Protein 4QYD (pdb70)

Radius of gyration: 14.88 Å; Cα contacts (8 Å, |Δi|>4): 127; chains: 2; bounding box: 41×35×22 Å

Solvent-accessible surface area: 7634 Å² total

B-factor: mean 37.61, std 15.95, range [14.37, 111.23]

Nearest PDB structures (foldseek):
  5d7x-assembly1_A  TM=9.987E-01  e=2.781E-16  Homo sapiens
  5ffw-assembly1_A  TM=9.952E-01  e=2.781E-16  Homo sapiens
  5dyc-assembly1_A  TM=9.851E-01  e=3.120E-16  Homo sapiens
  4qyl-assembly2_B  TM=9.804E-01  e=2.946E-16  Homo sapiens
  5fg5-assembly2_B  TM=9.958E-01  e=8.284E-16  Homo sapiens

CATH classification: 1.20.920.10

Organism: Homo sapiens (NCBI:txid9606)

Structure (mmCIF, N/CA/C/O backbone):
data_4QYD
#
_entry.id   4QYD
#
_cell.length_a   75.100
_cell.length_b   75.100
_cell.length_c   86.300
_cell.angle_alpha   90.00
_cell.angle_beta   90.00
_cell.angle_gamma   90.00
#
_symmetry.space_group_name_H-M   'P 43 21 2'
#
loop_
_entity.id
_entity.type
_entity.pdbx_description
1 polymer Peregrin
2 polymer 'Histone H4'
3 water water
#
loop_
_atom_site.group_PDB
_atom_site.id
_atom_site.type_symbol
_atom_site.label_atom_id
_atom_site.label_alt_id
_atom_site.label_comp_id
_atom_site.label_asym_id
_atom_site.label_entity_id
_atom_site.label_seq_id
_atom_site.pdbx_PDB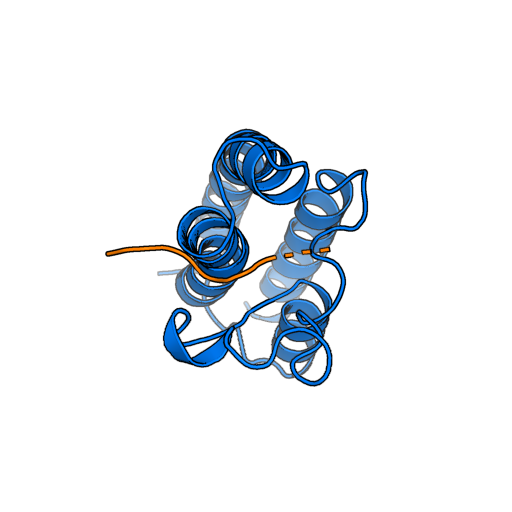_ins_code
_atom_site.Cartn_x
_atom_site.Cartn_y
_atom_site.Cartn_z
_atom_site.occupancy
_atom_site.B_iso_or_equiv
_atom_site.auth_seq_id
_atom_site.auth_comp_id
_atom_site.auth_asym_id
_atom_site.auth_atom_id
_atom_site.pdbx_PDB_model_num
ATOM 1 N N . GLN A 1 4 ? 31.407 73.043 94.783 1.00 80.78 4 GLN A N 1
ATOM 2 C CA . GLN A 1 4 ? 30.991 72.226 95.918 1.00 79.51 4 GLN A CA 1
ATOM 3 C C . GLN A 1 4 ? 29.973 72.965 96.786 1.00 75.52 4 GLN A C 1
ATOM 4 O O . GLN A 1 4 ? 30.019 74.189 96.902 1.00 69.36 4 GLN A O 1
ATOM 10 N N . LEU A 1 5 ? 29.069 72.211 97.406 1.00 76.90 5 LEU A N 1
ATOM 11 C CA . LEU A 1 5 ? 27.915 72.783 98.102 1.00 73.93 5 LEU A CA 1
ATOM 12 C C . LEU A 1 5 ? 28.242 73.705 99.282 1.00 67.40 5 LEU A C 1
ATOM 13 O O . LEU A 1 5 ? 27.629 74.765 99.424 1.00 61.98 5 LEU A O 1
ATOM 18 N N . THR A 1 6 ? 29.187 73.307 100.131 1.00 63.72 6 THR A N 1
ATOM 19 C CA . THR A 1 6 ? 29.546 74.130 101.290 1.00 61.68 6 THR A CA 1
ATOM 20 C C . THR A 1 6 ? 30.011 75.557 100.925 1.00 63.24 6 THR A C 1
ATOM 21 O O . THR A 1 6 ? 29.418 76.531 101.399 1.00 57.21 6 THR A O 1
ATOM 25 N N . PRO A 1 7 ? 31.047 75.693 100.070 1.00 64.01 7 PRO A N 1
ATOM 26 C CA . PRO A 1 7 ? 31.451 77.053 99.687 1.00 55.90 7 PRO A CA 1
ATOM 27 C C . PRO A 1 7 ? 30.349 77.809 98.933 1.00 49.36 7 PRO A C 1
ATOM 28 O O . PRO A 1 7 ? 30.269 79.036 99.022 1.00 47.33 7 PRO A O 1
ATOM 32 N N . PHE A 1 8 ? 29.520 77.084 98.189 1.00 50.22 8 PHE A N 1
ATOM 33 C CA . PHE A 1 8 ? 28.442 77.728 97.447 1.00 46.01 8 PHE A CA 1
ATOM 34 C C . PHE A 1 8 ? 27.379 78.304 98.386 1.00 45.99 8 PHE A C 1
ATOM 35 O O . PHE A 1 8 ? 26.909 79.421 98.184 1.00 38.08 8 PHE A O 1
ATOM 43 N N . LEU A 1 9 ? 27.008 77.552 99.418 1.00 45.53 9 LEU A N 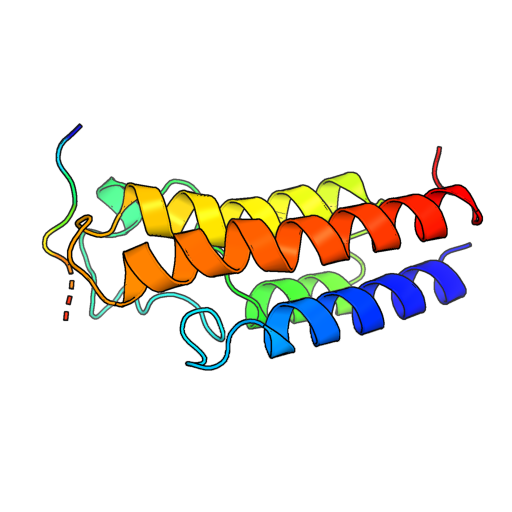1
ATOM 44 C CA . LEU A 1 9 ? 26.012 78.038 100.373 1.00 44.72 9 LEU A CA 1
ATOM 45 C C . LEU A 1 9 ? 26.525 79.237 101.168 1.00 45.16 9 LEU A C 1
ATOM 46 O O . LEU A 1 9 ? 25.768 80.154 101.489 1.00 43.83 9 LEU A O 1
ATOM 51 N N . ILE A 1 10 ? 27.811 79.219 101.492 1.00 48.00 10 ILE A N 1
ATOM 52 C CA . ILE A 1 10 ? 28.440 80.353 102.156 1.00 50.30 10 ILE A CA 1
ATOM 53 C C . ILE A 1 10 ? 28.356 81.593 101.260 1.00 45.95 10 ILE A C 1
ATOM 54 O O . ILE A 1 10 ? 28.057 82.693 101.727 1.00 45.49 10 ILE A O 1
ATOM 59 N N . LEU A 1 11 ? 28.599 81.404 99.967 1.00 42.30 11 LEU A N 1
ATOM 60 C CA . LEU A 1 11 ? 28.470 82.495 99.003 1.00 38.53 11 LEU A CA 1
ATOM 61 C C . LEU A 1 11 ? 27.040 83.036 98.973 1.00 35.79 11 LEU A C 1
ATOM 62 O O . LEU A 1 11 ? 26.818 84.249 98.973 1.00 35.01 11 LEU A O 1
ATOM 67 N N . LEU A 1 12 ? 26.064 82.136 98.955 1.00 36.15 12 LEU A N 1
ATOM 68 C CA . LEU A 1 12 ? 24.671 82.568 98.902 1.00 32.73 12 LEU A CA 1
ATOM 69 C C . LEU A 1 12 ? 24.273 83.348 100.154 1.00 36.75 12 LEU A C 1
ATOM 70 O O . LEU A 1 12 ? 23.586 84.363 100.059 1.00 30.06 12 LEU A O 1
ATOM 75 N N . ARG A 1 13 ? 24.702 82.873 101.323 1.00 38.26 13 ARG A N 1
ATOM 76 C CA . ARG A 1 13 ? 24.399 83.558 102.579 1.00 43.88 13 ARG A CA 1
ATOM 77 C C . ARG A 1 13 ? 24.947 84.978 102.584 1.00 43.58 13 ARG A C 1
ATOM 78 O O . ARG A 1 13 ? 24.244 85.919 102.948 1.00 39.60 13 ARG A O 1
ATOM 86 N N . LYS A 1 14 ? 26.208 85.127 102.185 1.00 45.07 14 LYS A N 1
ATOM 87 C CA . LYS A 1 14 ? 26.827 86.444 102.091 1.00 41.72 14 LYS A CA 1
ATOM 88 C C . LYS A 1 14 ? 26.096 87.327 101.082 1.00 36.53 14 LYS A C 1
ATOM 89 O O . LYS A 1 14 ? 25.882 88.520 101.316 1.00 36.75 14 LYS A O 1
ATOM 95 N N . THR A 1 15 ? 25.741 86.742 99.945 1.00 32.31 15 THR A N 1
ATOM 96 C CA . THR A 1 15 ? 25.036 87.483 98.907 1.00 27.67 15 THR A CA 1
ATOM 97 C C . THR A 1 15 ? 23.687 87.960 99.425 1.00 32.01 15 THR A C 1
ATOM 98 O O . THR A 1 15 ? 23.318 89.126 99.251 1.00 28.16 15 THR A O 1
ATOM 102 N N . LEU A 1 16 ? 22.953 87.056 100.069 1.00 29.32 16 LEU A N 1
ATOM 103 C CA . LEU A 1 16 ? 21.642 87.397 100.619 1.00 28.88 16 LEU A CA 1
ATOM 104 C C . LEU A 1 16 ? 21.754 88.492 101.686 1.00 35.79 16 LEU A C 1
ATOM 105 O O . LEU A 1 16 ? 20.926 89.403 101.732 1.00 35.45 16 LEU A O 1
ATOM 110 N N . GLU A 1 17 ? 22.781 88.404 102.534 1.00 34.97 17 GLU A N 1
ATOM 111 C CA . GLU A 1 17 ? 23.012 89.425 103.554 1.00 39.03 17 GLU A CA 1
ATOM 112 C C . GLU A 1 17 ? 23.242 90.796 102.929 1.00 45.68 17 GLU A C 1
ATOM 113 O O . GLU A 1 17 ? 22.697 91.794 103.398 1.00 38.57 17 GLU A O 1
ATOM 119 N N . GLN A 1 18 ? 24.059 90.845 101.879 1.00 37.96 18 GLN A N 1
ATOM 120 C CA . GLN A 1 18 ? 24.298 92.099 101.166 1.00 34.03 18 GLN A CA 1
ATOM 121 C C . GLN A 1 18 ? 23.035 92.655 100.498 1.00 33.71 18 GLN A C 1
ATOM 122 O O . GLN A 1 18 ? 22.804 93.863 100.526 1.00 36.82 18 GLN A O 1
ATOM 128 N N . LEU A 1 19 ? 22.222 91.788 99.898 1.00 29.44 19 LEU A N 1
ATOM 129 C CA . LEU A 1 19 ? 20.963 92.236 99.285 1.00 27.69 19 LEU A CA 1
ATOM 130 C C . LEU A 1 19 ? 20.039 92.821 100.333 1.00 33.33 19 LEU A C 1
ATOM 131 O O . LEU A 1 19 ? 19.412 93.864 100.126 1.00 38.71 19 LEU A O 1
ATOM 136 N N . GLN A 1 20 ? 19.957 92.142 101.469 1.00 33.30 20 GLN A N 1
ATOM 137 C CA . GLN A 1 20 ? 19.101 92.588 102.555 1.00 38.75 20 GLN A CA 1
ATOM 138 C C . GLN A 1 20 ? 19.592 93.918 103.135 1.00 42.51 20 GLN A C 1
ATOM 139 O O . GLN A 1 20 ? 18.790 94.757 103.542 1.00 38.01 20 GLN A O 1
ATOM 145 N N . GLU A 1 21 ? 20.909 94.120 103.149 1.00 38.37 21 GLU A N 1
ATOM 146 C CA . GLU A 1 21 ? 21.490 95.374 103.637 1.00 40.05 21 GLU A CA 1
ATOM 147 C C . GLU A 1 21 ? 21.109 96.567 102.758 1.00 40.05 21 GLU A C 1
ATOM 148 O O . GLU A 1 21 ? 21.028 97.699 103.240 1.00 44.18 21 GLU A O 1
ATOM 154 N N . LYS A 1 22 ? 20.875 96.306 101.474 1.00 36.93 22 LYS A N 1
ATOM 155 C CA . LYS A 1 22 ? 20.463 97.340 100.523 1.00 36.40 22 LYS A CA 1
ATOM 156 C C . LYS A 1 22 ? 19.016 97.778 100.763 1.00 43.54 22 LYS A C 1
ATOM 157 O O . LYS A 1 22 ? 18.620 98.883 100.398 1.00 41.54 22 LYS A O 1
ATOM 163 N N . ASP A 1 23 ? 18.230 96.891 101.362 1.00 35.99 23 ASP A N 1
ATOM 164 C CA . ASP A 1 23 ? 16.841 97.187 101.716 1.00 35.84 23 ASP A CA 1
ATOM 165 C C . ASP A 1 23 ? 16.828 97.925 103.052 1.00 40.65 23 ASP A C 1
ATOM 166 O O . ASP A 1 23 ? 16.526 97.347 104.098 1.00 38.98 23 ASP A O 1
ATOM 171 N N . THR A 1 24 ? 17.177 99.205 103.002 1.00 40.49 24 THR A N 1
ATOM 172 C CA . THR A 1 24 ? 17.377 100.006 104.203 1.00 49.50 24 THR A CA 1
ATOM 173 C C . THR A 1 24 ? 16.076 100.243 104.979 1.00 47.68 24 THR A C 1
ATOM 174 O O . THR A 1 24 ? 16.102 100.489 106.181 1.00 50.79 24 THR A O 1
ATOM 178 N N . GLY A 1 25 ? 14.944 100.153 104.291 1.00 44.36 25 GLY A N 1
ATOM 179 C CA . GLY A 1 25 ? 13.656 100.346 104.937 1.00 45.54 25 GLY A CA 1
ATOM 180 C C . GLY A 1 25 ? 12.998 99.052 105.377 1.00 45.29 25 GLY A C 1
ATOM 181 O O . GLY A 1 25 ? 11.869 99.064 105.871 1.00 39.80 25 GLY A O 1
ATOM 182 N N . ASN A 1 26 ? 13.702 97.933 105.199 1.00 40.03 26 ASN A N 1
ATOM 183 C CA . ASN A 1 26 ? 13.171 96.611 105.542 1.00 37.84 26 ASN A CA 1
ATOM 184 C C . ASN A 1 26 ? 11.825 96.325 104.884 1.00 38.24 26 ASN A C 1
ATOM 185 O O . ASN A 1 26 ? 10.949 95.660 105.449 1.00 39.16 26 ASN A O 1
ATOM 190 N N . ILE A 1 27 ? 11.671 96.828 103.669 1.00 31.94 27 ILE A N 1
ATOM 191 C CA . ILE A 1 27 ? 10.418 96.679 102.943 1.00 31.58 27 ILE A CA 1
ATOM 192 C C . ILE A 1 27 ? 10.208 95.238 102.479 1.00 35.26 27 ILE A C 1
ATOM 193 O O . ILE A 1 27 ? 9.080 94.749 102.418 1.00 28.83 27 ILE A O 1
ATOM 198 N N . PHE A 1 28 ? 11.302 94.536 102.194 1.00 25.63 28 PHE A N 1
ATOM 199 C CA . PHE A 1 28 ? 11.190 93.198 101.626 1.00 22.86 28 PHE A CA 1
ATOM 200 C C . PHE A 1 28 ? 11.588 92.088 102.618 1.00 31.78 28 PHE A C 1
ATOM 201 O O . PHE A 1 28 ? 11.873 90.955 102.224 1.00 24.92 28 PHE A O 1
ATOM 209 N N . SER A 1 29 ? 11.582 92.410 103.906 1.00 29.27 29 SER A N 1
ATOM 210 C CA . SER A 1 29 ? 12.098 91.495 104.926 1.00 34.70 29 SER A CA 1
ATOM 211 C C . SER A 1 29 ? 11.224 90.261 105.143 1.00 38.82 29 SER A C 1
ATOM 212 O O . SER A 1 29 ? 11.731 89.174 105.422 1.00 37.77 29 SER A O 1
ATOM 215 N N . GLU A 1 30 ? 9.910 90.442 105.030 1.00 32.13 30 GLU A N 1
ATOM 216 C CA . GLU A 1 30 ? 8.940 89.387 105.329 1.00 29.15 30 GLU A CA 1
ATOM 217 C C . GLU A 1 30 ? 7.860 89.361 104.244 1.00 29.18 30 GLU A C 1
ATOM 218 O O . GLU A 1 30 ? 7.721 90.332 103.507 1.00 25.65 30 GLU A O 1
ATOM 224 N N . PRO A 1 31 ? 7.099 88.249 104.130 1.00 28.97 31 PRO A N 1
ATOM 225 C CA . PRO A 1 31 ? 6.074 88.218 103.086 1.00 31.87 31 PRO A CA 1
ATOM 226 C C . PRO A 1 31 ? 5.087 89.373 103.228 1.00 29.33 31 PRO A C 1
ATOM 227 O O . PRO A 1 31 ? 4.822 89.817 104.341 1.00 28.76 31 PRO A O 1
ATOM 231 N N . VAL A 1 32 ? 4.614 89.894 102.102 1.00 27.19 32 VAL A N 1
ATOM 232 C CA . VAL A 1 32 ? 3.511 90.850 102.118 1.00 24.20 32 VAL A CA 1
ATOM 233 C C . VAL A 1 32 ? 2.355 90.165 102.851 1.00 28.55 32 VAL A C 1
ATOM 234 O O . VAL A 1 32 ? 1.969 89.054 102.492 1.00 27.16 32 VAL A O 1
ATOM 238 N N . PRO A 1 33 ? 1.819 90.812 103.897 1.00 26.23 33 PRO A N 1
ATOM 239 C CA . PRO A 1 33 ? 0.759 90.181 104.700 1.00 30.18 33 PRO A CA 1
ATOM 240 C C . PRO A 1 33 ? -0.560 90.075 103.940 1.00 31.89 33 PRO A C 1
ATOM 241 O O . PRO A 1 33 ? -1.273 91.066 103.780 1.00 29.95 33 PRO A O 1
ATOM 245 N N . LEU A 1 34 ? -0.886 88.868 103.490 1.00 29.30 34 LEU A N 1
ATOM 246 C CA . LEU A 1 34 ? -2.057 88.662 102.642 1.00 31.60 34 LEU A CA 1
ATOM 247 C C . LEU A 1 34 ? -3.372 89.055 103.315 1.00 33.05 34 LEU A C 1
ATOM 248 O O . LEU A 1 34 ? -4.311 89.464 102.640 1.00 31.74 34 LEU A O 1
ATOM 253 N N . SER A 1 35 ? -3.441 88.932 104.638 1.00 30.03 35 SER A N 1
ATOM 254 C CA . SER A 1 35 ? -4.643 89.315 105.375 1.00 35.53 35 SER A CA 1
ATOM 255 C C . SER A 1 35 ? -4.886 90.826 105.326 1.00 36.00 35 SER A C 1
ATOM 256 O O . SER A 1 35 ? -6.019 91.281 105.458 1.00 33.42 35 SER A O 1
ATOM 259 N N . GLU A 1 36 ? -3.822 91.601 105.138 1.00 33.35 36 GLU A N 1
ATOM 260 C CA . GLU A 1 36 ? -3.947 93.054 105.045 1.00 33.10 36 GLU A CA 1
ATOM 261 C C . GLU A 1 36 ? -4.034 93.517 103.595 1.00 28.23 36 GLU A C 1
ATOM 262 O O . GLU A 1 36 ? -4.478 94.638 103.314 1.00 27.47 36 GLU A O 1
ATOM 268 N N . VAL A 1 37 ? -3.600 92.658 102.679 1.00 24.43 37 VAL A N 1
ATOM 269 C CA . VAL A 1 37 ? -3.571 92.983 101.254 1.00 24.07 37 VAL A CA 1
ATOM 270 C C . VAL A 1 37 ? -4.300 91.881 100.484 1.00 25.92 37 VAL A C 1
ATOM 271 O O . VAL A 1 37 ? -3.676 91.098 99.772 1.00 23.16 37 VAL A O 1
ATOM 275 N N . PRO A 1 38 ? -5.635 91.806 100.645 1.00 30.46 38 PRO A N 1
ATOM 276 C CA . PRO A 1 38 ? -6.371 90.660 100.097 1.00 33.30 38 PRO A CA 1
ATOM 277 C C . PRO A 1 38 ? -6.441 90.589 98.567 1.00 31.32 38 PRO A C 1
ATOM 278 O O . PRO A 1 38 ? -6.817 89.544 98.045 1.00 35.25 38 PRO A O 1
ATOM 282 N N . ASP A 1 39 ? -6.094 91.658 97.860 1.00 24.86 39 ASP A N 1
ATOM 283 C CA . ASP A 1 39 ? -6.053 91.584 96.398 1.00 30.80 39 ASP A CA 1
ATOM 284 C C . ASP A 1 39 ? -4.658 91.284 95.851 1.00 31.49 39 ASP A C 1
ATOM 285 O O . ASP A 1 39 ? -4.448 91.318 94.634 1.00 27.11 39 ASP A O 1
ATOM 290 N N . TYR A 1 40 ? -3.703 91.012 96.741 1.00 26.99 40 TYR A N 1
ATOM 291 C CA . TYR A 1 40 ? -2.315 90.816 96.309 1.00 22.38 40 TYR A CA 1
ATOM 292 C C . TYR A 1 40 ? -2.191 89.632 95.339 1.00 26.67 40 TYR A C 1
ATOM 293 O O . TYR A 1 40 ? -1.575 89.747 94.280 1.00 28.23 40 TYR A O 1
ATOM 302 N N . LEU A 1 41 ? -2.803 88.504 95.688 1.00 27.76 41 LEU A N 1
ATOM 303 C CA . LEU A 1 41 ? -2.718 87.317 94.838 1.00 28.48 41 LEU A CA 1
ATOM 304 C C . LEU A 1 41 ? -3.526 87.410 93.538 1.00 36.83 41 LEU A C 1
ATOM 305 O O . LEU A 1 41 ? -3.375 86.561 92.661 1.00 37.38 41 LEU A O 1
ATOM 310 N N . ASP A 1 42 ? -4.370 88.436 93.415 1.00 33.10 42 ASP A N 1
ATOM 311 C CA . ASP A 1 42 ? -5.059 88.730 92.155 1.00 38.01 42 ASP A CA 1
ATOM 312 C C . ASP A 1 42 ? -4.073 89.243 91.117 1.00 40.03 42 ASP A C 1
ATOM 313 O O . ASP A 1 42 ? -4.333 89.164 89.920 1.00 34.30 42 ASP A O 1
ATOM 318 N N . HIS A 1 43 ? -2.955 89.792 91.592 1.00 31.91 43 HIS A N 1
ATOM 319 C CA . HIS A 1 43 ? -1.956 90.443 90.739 1.00 32.49 43 HIS A CA 1
ATOM 320 C C . HIS A 1 43 ? -0.639 89.692 90.698 1.00 30.60 43 HIS A C 1
ATOM 321 O O . HIS A 1 43 ? 0.060 89.699 89.683 1.00 32.05 43 HIS A O 1
ATOM 328 N N . ILE A 1 44 ? -0.312 89.043 91.807 1.00 26.23 44 ILE A N 1
ATOM 329 C CA . ILE A 1 44 ? 0.999 88.425 91.980 1.00 22.69 44 ILE A CA 1
ATOM 330 C C . ILE A 1 44 ? 0.926 86.889 92.001 1.00 26.79 44 ILE A C 1
ATOM 331 O O . ILE A 1 44 ? 0.277 86.292 92.866 1.00 27.96 44 ILE A O 1
ATOM 336 N N . LYS A 1 45 ? 1.590 86.264 91.033 1.00 25.15 45 LYS A N 1
ATOM 337 C CA . LYS A 1 45 ? 1.600 84.804 90.889 1.00 32.00 45 LYS A CA 1
ATOM 338 C C . LYS A 1 45 ? 2.360 84.086 92.004 1.00 31.97 45 LYS A C 1
ATOM 339 O O . LYS A 1 45 ? 1.884 83.091 92.552 1.00 30.30 45 LY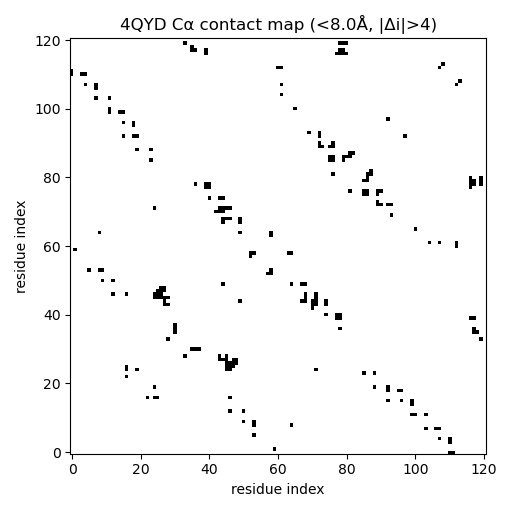S A O 1
ATOM 345 N N . LYS A 1 46 ? 3.555 84.575 92.319 1.00 27.05 46 LYS A N 1
ATOM 346 C CA . LYS A 1 46 ? 4.399 83.947 93.331 1.00 26.70 46 LYS A CA 1
ATOM 347 C C . LYS A 1 46 ? 5.069 85.016 94.187 1.00 25.97 46 LYS A C 1
ATOM 348 O O . LYS A 1 46 ? 6.065 85.611 93.779 1.00 23.34 46 LYS A O 1
ATOM 354 N N . PRO A 1 47 ? 4.491 85.293 95.365 1.00 24.46 47 PRO A N 1
ATOM 355 C CA . PRO A 1 47 ? 5.109 86.203 96.331 1.00 24.54 47 PRO A CA 1
ATOM 356 C C . PRO A 1 47 ? 6.504 85.720 96.736 1.00 24.32 47 PRO A C 1
ATOM 357 O O . PRO A 1 47 ? 6.806 84.520 96.707 1.00 22.15 47 PRO A O 1
ATOM 361 N N . MET A 1 48 ? 7.360 86.660 97.101 1.00 19.25 48 MET A N 1
ATOM 362 C CA . MET A 1 48 ? 8.697 86.321 97.587 1.00 19.32 48 MET A CA 1
ATOM 363 C C . MET A 1 48 ? 9.190 87.445 98.497 1.00 25.06 48 MET A C 1
ATOM 364 O O . MET A 1 48 ? 8.734 88.594 98.390 1.00 21.03 48 MET A O 1
ATOM 369 N N . ASP A 1 49 ? 10.116 87.106 99.391 1.00 20.96 49 ASP A N 1
ATOM 370 C CA . ASP A 1 49 ? 10.656 88.048 100.352 1.00 20.87 49 ASP A CA 1
ATOM 371 C C . ASP A 1 49 ? 11.943 87.437 100.892 1.00 24.48 49 ASP A C 1
ATOM 372 O O . ASP A 1 49 ? 12.209 86.252 100.663 1.00 23.69 49 ASP A O 1
ATOM 377 N N . PHE A 1 50 ? 12.726 88.231 101.620 1.00 25.53 50 PHE A N 1
ATOM 378 C CA . PHE A 1 50 ? 14.056 87.800 102.083 1.00 29.55 50 PHE A CA 1
ATOM 379 C C . PHE A 1 50 ? 14.020 86.692 103.133 1.00 35.66 50 PHE A C 1
ATOM 380 O O . PHE A 1 50 ? 14.910 85.840 103.161 1.00 30.29 50 PHE A O 1
ATOM 388 N N . PHE A 1 51 ? 13.017 86.705 104.010 1.00 33.98 51 PHE A N 1
ATOM 389 C CA . PHE A 1 51 ? 12.909 85.647 105.013 1.00 34.37 51 PHE A CA 1
ATOM 390 C C . PHE A 1 51 ? 12.664 84.292 104.353 1.00 36.66 51 PHE A C 1
ATOM 391 O O . PHE A 1 51 ? 13.291 83.294 104.716 1.00 34.43 51 PHE A O 1
ATOM 399 N N . THR A 1 52 ? 11.746 84.266 103.388 1.00 31.40 52 THR A N 1
ATOM 400 C CA . THR A 1 52 ? 11.460 83.055 102.622 1.00 34.54 52 THR A CA 1
ATOM 401 C C . THR A 1 52 ? 12.709 82.570 101.870 1.00 30.15 52 THR A C 1
ATOM 402 O O . THR A 1 52 ? 12.996 81.370 101.828 1.00 31.38 52 THR A O 1
ATOM 406 N N . MET A 1 53 ? 13.452 83.504 101.283 1.00 28.04 53 MET A N 1
ATOM 407 C CA . MET A 1 53 ? 14.711 83.160 100.622 1.00 29.45 53 MET A CA 1
ATOM 408 C C . MET A 1 53 ? 15.711 82.506 101.575 1.00 28.61 53 MET A C 1
ATOM 409 O O . MET A 1 53 ? 16.364 81.532 101.215 1.00 29.41 53 MET A O 1
ATOM 414 N N . LYS A 1 54 ? 15.826 83.047 102.787 1.00 30.77 54 LYS A N 1
ATOM 415 C CA . LYS A 1 54 ? 16.750 82.507 103.787 1.00 37.04 54 LYS A CA 1
ATOM 416 C C . LYS A 1 54 ? 16.350 81.091 104.189 1.00 38.82 54 LYS A C 1
ATOM 417 O O . LYS A 1 54 ? 17.203 80.215 104.344 1.00 40.15 54 LYS A O 1
ATOM 423 N N . GLN A 1 55 ? 15.045 80.876 104.348 1.00 36.77 55 GLN A N 1
ATOM 424 C CA . GLN A 1 55 ? 14.510 79.558 104.666 1.00 41.76 55 GLN A CA 1
ATOM 425 C C . GLN A 1 55 ? 14.813 78.568 103.547 1.00 36.71 55 GLN A C 1
ATOM 426 O O . GLN A 1 55 ? 15.259 77.455 103.811 1.00 38.72 55 GLN A O 1
ATOM 432 N N . ASN A 1 56 ? 14.570 78.981 102.303 1.00 33.23 56 ASN A N 1
ATOM 433 C CA . ASN A 1 56 ? 14.921 78.169 101.137 1.00 37.04 56 ASN A CA 1
ATOM 434 C C . ASN A 1 56 ? 16.414 77.840 101.078 1.00 36.87 56 ASN A C 1
ATOM 435 O O . ASN A 1 56 ? 16.798 76.685 100.863 1.00 40.47 56 ASN A O 1
ATOM 440 N N . LEU A 1 57 ? 17.244 78.864 101.263 1.00 35.74 57 LEU A N 1
ATOM 441 C CA . LEU A 1 57 ? 18.696 78.699 101.294 1.00 35.25 57 LEU A CA 1
ATOM 442 C C . LEU A 1 57 ? 19.093 77.611 102.296 1.00 41.24 57 LEU A C 1
ATOM 443 O O . LEU A 1 57 ? 19.817 76.678 101.955 1.00 41.80 57 LEU A O 1
ATOM 448 N N . GLU A 1 58 ? 18.621 77.739 103.531 1.00 44.36 58 GLU A N 1
ATOM 449 C CA . GLU A 1 58 ? 19.002 76.807 104.589 1.00 46.34 58 GLU A CA 1
ATOM 450 C C . GLU A 1 58 ? 18.387 75.423 104.410 1.00 51.00 58 GLU A C 1
ATOM 451 O O . GLU A 1 58 ? 18.900 74.433 104.941 1.00 53.31 58 GLU A O 1
ATOM 457 N N . ALA A 1 59 ? 17.290 75.349 103.664 1.00 51.14 59 ALA A N 1
ATOM 458 C CA . ALA A 1 59 ? 16.644 74.066 103.403 1.00 54.15 59 ALA A CA 1
ATOM 459 C C . ALA A 1 59 ? 17.184 73.440 102.121 1.00 50.36 59 ALA A C 1
ATOM 460 O O . ALA A 1 59 ? 16.604 72.488 101.593 1.00 50.15 59 ALA A O 1
ATOM 462 N N . TYR A 1 60 ? 18.294 73.990 101.630 1.00 47.62 60 TYR A N 1
ATOM 463 C CA . TYR A 1 60 ? 18.989 73.471 100.448 1.00 45.54 60 TYR A CA 1
ATOM 464 C C . TYR A 1 60 ? 18.149 73.503 99.167 1.00 44.42 60 TYR A C 1
ATOM 465 O O . TYR A 1 60 ? 18.308 72.649 98.295 1.00 44.83 60 TYR A O 1
ATOM 474 N N . ARG A 1 61 ? 17.275 74.497 99.045 1.00 42.64 61 ARG A N 1
ATOM 475 C CA . ARG A 1 61 ? 16.463 74.647 97.838 1.00 38.97 61 ARG A CA 1
ATOM 476 C C . ARG A 1 61 ? 17.147 75.448 96.722 1.00 40.96 61 ARG A C 1
ATOM 477 O O . ARG A 1 61 ? 16.645 75.502 95.599 1.00 42.51 61 ARG A O 1
ATOM 485 N N . TYR A 1 62 ? 18.285 76.069 97.026 1.00 38.01 62 TYR A N 1
ATOM 486 C CA . TYR A 1 62 ? 19.073 76.764 96.003 1.00 34.40 62 TYR A CA 1
ATOM 487 C C . TYR A 1 62 ? 20.358 75.991 95.762 1.00 41.72 62 TYR A C 1
ATOM 488 O O . TYR A 1 62 ? 21.341 76.157 96.490 1.00 40.96 62 TYR A O 1
ATOM 497 N N . LEU A 1 63 ? 20.345 75.133 94.750 1.00 37.03 63 LEU A N 1
ATOM 498 C CA . LEU A 1 63 ? 21.518 74.329 94.440 1.00 37.65 63 LEU A CA 1
ATOM 499 C C . LEU A 1 63 ? 22.235 74.825 93.191 1.00 34.04 63 LEU A C 1
ATOM 500 O O . LEU A 1 63 ? 23.164 74.179 92.702 1.00 33.47 63 LEU A O 1
ATOM 505 N N . ASN A 1 64 ? 21.797 75.974 92.683 1.00 33.49 64 ASN A N 1
ATOM 506 C CA . ASN A 1 64 ? 22.504 76.670 91.612 1.00 33.71 64 ASN A CA 1
ATOM 507 C C . ASN A 1 64 ? 22.219 78.169 91.704 1.00 26.31 64 ASN A C 1
ATOM 508 O O . ASN A 1 64 ? 21.309 78.594 92.434 1.00 26.80 64 ASN A O 1
ATOM 513 N N . PHE A 1 65 ? 22.964 78.979 90.957 1.00 24.25 65 PHE A N 1
ATOM 514 C CA . PHE A 1 65 ? 22.829 80.420 91.121 1.00 23.71 65 PHE A CA 1
ATOM 515 C C . PHE A 1 65 ? 21.552 80.961 90.482 1.00 23.59 65 PHE A C 1
ATOM 516 O O . PHE A 1 65 ? 20.993 81.953 90.935 1.00 20.69 65 PHE A O 1
ATOM 524 N N . ASP A 1 66 ? 21.102 80.316 89.416 1.00 20.92 66 ASP A N 1
ATOM 525 C CA . ASP A 1 66 ? 19.925 80.805 88.702 1.00 19.71 66 ASP A CA 1
ATOM 526 C C . ASP A 1 66 ? 18.680 80.780 89.559 1.00 24.45 66 ASP A C 1
ATOM 527 O O . ASP A 1 66 ? 17.898 81.723 89.519 1.00 19.67 66 ASP A O 1
ATOM 532 N N . ASP A 1 67 ? 18.497 79.722 90.347 1.00 24.84 67 ASP A N 1
ATOM 533 C CA . ASP A 1 67 ? 17.291 79.629 91.174 1.00 25.78 67 ASP A CA 1
ATOM 534 C C . ASP A 1 67 ? 17.282 80.686 92.274 1.00 23.38 67 ASP A C 1
ATOM 535 O O . ASP A 1 67 ? 16.231 81.231 92.629 1.00 20.41 67 ASP A O 1
ATOM 540 N N . PHE A 1 68 ? 18.460 80.959 92.822 1.00 21.17 68 PHE A N 1
ATOM 541 C CA . PHE A 1 68 ? 18.630 82.039 93.787 1.00 23.42 68 PHE A CA 1
ATOM 542 C C . PHE A 1 68 ? 18.277 83.395 93.159 1.00 22.68 68 PHE A C 1
ATOM 543 O O . PHE A 1 68 ? 17.470 84.150 93.703 1.00 19.42 68 PHE A O 1
ATOM 551 N N . GLU A 1 69 ? 18.862 83.692 92.004 1.00 20.25 69 GLU A N 1
ATOM 552 C CA . GLU A 1 69 ? 18.588 84.929 91.279 1.00 18.56 69 GLU A CA 1
ATOM 553 C C . GLU A 1 69 ? 17.101 85.095 90.986 1.00 20.18 69 GLU A C 1
ATOM 554 O O . GLU A 1 69 ? 16.560 86.178 91.078 1.00 20.22 69 GLU A O 1
ATOM 560 N N . GLU A 1 70 ? 16.466 84.003 90.596 1.00 21.94 70 GLU A N 1
ATOM 561 C CA . GLU A 1 70 ? 15.070 84.049 90.160 1.00 20.61 70 GLU A CA 1
ATOM 562 C C . GLU A 1 70 ? 14.183 84.524 91.306 1.00 22.52 70 GLU A C 1
ATOM 563 O O . GLU A 1 70 ? 13.298 85.368 91.118 1.00 20.28 70 GLU A O 1
ATOM 569 N N . ASP A 1 71 ? 14.444 84.018 92.507 1.00 21.41 71 ASP A N 1
ATOM 570 C CA . ASP A 1 71 ? 13.661 84.436 93.668 1.00 17.48 71 ASP A CA 1
ATOM 571 C C . ASP A 1 71 ? 13.947 85.894 94.079 1.00 18.25 71 ASP A C 1
ATOM 572 O O . ASP A 1 71 ? 13.010 86.629 94.413 1.00 20.30 71 ASP A O 1
ATOM 577 N N . PHE A 1 72 ? 15.208 86.326 94.053 1.00 18.58 72 PHE A N 1
ATOM 578 C CA . PHE A 1 72 ? 15.469 87.742 94.352 1.00 18.63 72 PHE A CA 1
ATOM 579 C C . PHE A 1 72 ? 14.764 88.643 93.342 1.00 21.07 72 PHE A C 1
ATOM 580 O O . PHE A 1 72 ? 14.156 89.649 93.713 1.00 19.78 72 PHE A O 1
ATOM 588 N N . ASN A 1 73 ? 14.866 88.294 92.062 1.00 18.20 73 ASN A N 1
ATOM 589 C CA . ASN A 1 73 ? 14.220 89.081 91.016 1.00 19.99 73 ASN A CA 1
ATOM 590 C C . ASN A 1 73 ? 12.699 89.152 91.183 1.00 22.14 73 ASN A C 1
ATOM 591 O O . ASN A 1 73 ? 12.096 90.161 90.845 1.00 19.15 73 ASN A O 1
ATOM 596 N N . LEU A 1 74 ? 12.097 88.105 91.740 1.00 16.45 74 LEU A N 1
ATOM 597 C CA . LEU A 1 74 ? 10.669 88.120 92.044 1.00 18.39 74 LEU A CA 1
ATOM 598 C C . LEU A 1 74 ? 10.348 89.162 93.094 1.00 20.52 74 LEU A C 1
ATOM 599 O O . LEU A 1 74 ? 9.317 89.825 93.019 1.00 18.78 74 LEU A O 1
ATOM 604 N N . ILE A 1 75 ? 11.216 89.289 94.095 1.00 16.76 75 ILE A N 1
ATOM 605 C CA . ILE A 1 75 ? 10.968 90.266 95.158 1.00 19.58 75 ILE A CA 1
ATOM 606 C C . ILE A 1 75 ? 10.789 91.651 94.537 1.00 22.73 75 ILE A C 1
ATOM 607 O O . ILE A 1 75 ? 9.833 92.384 94.852 1.00 19.46 75 ILE A O 1
ATOM 612 N N . VAL A 1 76 ? 11.705 91.988 93.638 1.00 19.07 76 VAL A N 1
ATOM 613 C CA . VAL A 1 76 ? 11.688 93.280 92.956 1.00 21.06 76 VAL A CA 1
ATOM 614 C C . VAL A 1 76 ? 10.541 93.410 91.954 1.00 18.86 76 VAL A C 1
ATOM 615 O O . VAL A 1 76 ? 9.813 94.405 91.965 1.00 20.47 76 VAL A O 1
ATOM 619 N N . SER A 1 77 ? 10.394 92.423 91.077 1.00 16.17 77 SER A N 1
ATOM 620 C CA . SER A 1 77 ? 9.385 92.507 90.015 1.00 17.73 77 SER A CA 1
ATOM 621 C C . SER A 1 77 ? 7.956 92.495 90.577 1.00 20.61 77 SER A C 1
ATOM 622 O O . SER A 1 77 ? 7.093 93.210 90.064 1.00 19.63 77 SER A O 1
ATOM 625 N N . ASN A 1 78 ? 7.705 9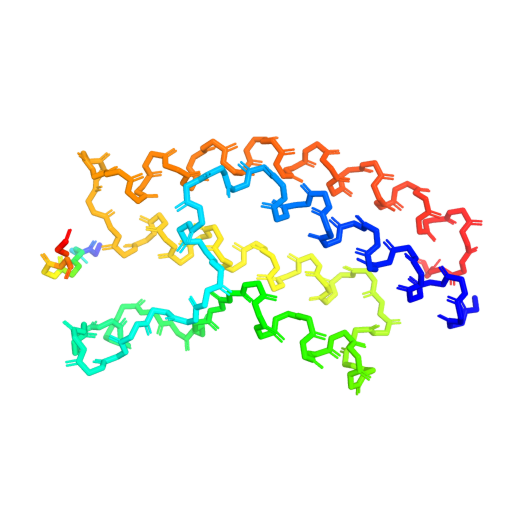1.711 91.629 1.00 17.29 78 ASN A N 1
ATOM 626 C CA . ASN A 1 78 ? 6.365 91.687 92.235 1.00 18.29 78 ASN A CA 1
ATOM 627 C C . ASN A 1 78 ? 6.030 93.072 92.760 1.00 18.43 78 ASN A C 1
ATOM 628 O O . ASN A 1 78 ? 4.894 93.534 92.673 1.00 18.20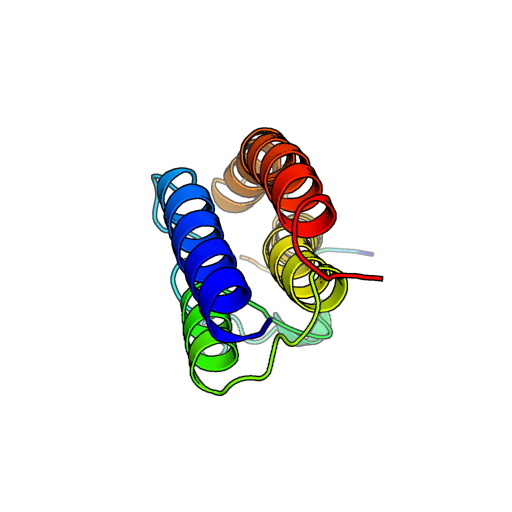 78 ASN A O 1
ATOM 633 N N . CYS A 1 79 ? 7.026 93.718 93.349 1.00 14.78 79 CYS A N 1
ATOM 634 C CA . CYS A 1 79 ? 6.787 94.987 94.032 1.00 21.85 79 CYS A CA 1
ATOM 635 C C . CYS A 1 79 ? 6.485 96.089 93.009 1.00 20.94 79 CYS A C 1
ATOM 636 O O . CYS A 1 79 ? 5.551 96.891 93.190 1.00 20.20 79 CYS A O 1
ATOM 639 N N . LEU A 1 80 ? 7.246 96.112 91.921 1.00 19.78 80 LEU A N 1
ATOM 640 C CA . LEU A 1 80 ? 6.961 97.046 90.828 1.00 21.01 80 LEU A CA 1
ATOM 641 C C . LEU A 1 80 ? 5.595 96.779 90.227 1.00 25.19 80 LEU A C 1
ATOM 642 O O . LEU A 1 80 ? 4.873 97.710 89.908 1.00 23.68 80 LEU A O 1
ATOM 647 N N . LYS A 1 81 ? 5.242 95.504 90.061 1.00 21.15 81 LYS A N 1
ATOM 648 C CA . LYS A 1 81 ? 3.970 95.170 89.430 1.00 20.16 81 LYS A CA 1
ATOM 649 C C . LYS A 1 81 ? 2.751 95.511 90.283 1.00 24.36 81 LYS A C 1
ATOM 650 O O . LYS A 1 81 ? 1.705 95.914 89.757 1.00 24.81 81 LYS A O 1
ATOM 656 N N . TYR A 1 82 ? 2.868 95.328 91.594 1.00 19.67 82 TYR A N 1
ATOM 657 C CA . TYR A 1 82 ? 1.707 95.505 92.468 1.00 18.08 82 TYR A CA 1
ATOM 658 C C . TYR A 1 82 ? 1.464 96.969 92.873 1.00 23.72 82 TYR A C 1
ATOM 659 O O . TYR A 1 82 ? 0.313 97.442 92.892 1.00 19.99 82 TYR A O 1
ATOM 668 N N . ASN A 1 83 ? 2.542 97.673 93.208 1.00 20.91 83 ASN A N 1
ATOM 669 C CA . ASN A 1 83 ? 2.440 99.002 93.827 1.00 24.72 83 ASN A CA 1
ATOM 670 C C . ASN A 1 83 ? 2.434 100.151 92.828 1.00 23.82 83 ASN A C 1
ATOM 671 O O . ASN A 1 83 ? 3.130 100.093 91.814 1.00 23.36 83 ASN A O 1
ATOM 676 N N . ALA A 1 84 ? 1.653 101.195 93.125 1.00 22.35 84 ALA A N 1
ATOM 677 C CA . ALA A 1 84 ? 1.626 102.407 92.299 1.00 27.33 84 ALA A CA 1
ATOM 678 C C . ALA A 1 84 ? 2.988 103.086 92.267 1.00 29.80 84 ALA A C 1
ATOM 679 O O . ALA A 1 84 ? 3.745 103.032 93.239 1.00 27.01 84 ALA A O 1
ATOM 681 N N . LYS A 1 85 ? 3.287 103.741 91.148 1.00 28.97 85 LYS A N 1
ATOM 682 C CA . LYS A 1 85 ? 4.601 104.326 90.933 1.00 31.02 85 LYS A CA 1
ATOM 683 C C . LYS A 1 85 ? 4.970 105.392 91.973 1.00 34.05 85 LYS A C 1
ATOM 684 O O . LYS A 1 85 ? 6.148 105.612 92.234 1.00 37.63 85 LYS A O 1
ATOM 690 N N . ASP A 1 86 ? 3.977 106.039 92.581 1.00 33.54 86 ASP A N 1
ATOM 691 C CA . ASP A 1 86 ? 4.283 107.102 93.539 1.00 43.67 86 ASP A CA 1
ATOM 692 C C . ASP A 1 86 ? 4.410 106.632 95.001 1.00 45.73 86 ASP A C 1
ATOM 693 O O . ASP A 1 86 ? 4.393 107.449 95.920 1.00 60.09 86 ASP A O 1
ATOM 698 N N . THR A 1 87 ? 4.557 105.327 95.213 1.00 35.09 87 THR A N 1
ATOM 699 C CA . THR A 1 87 ? 4.616 104.777 96.568 1.00 28.42 87 THR A CA 1
ATOM 700 C C . THR A 1 87 ? 6.052 104.570 97.034 1.00 35.75 87 THR A C 1
ATOM 701 O O . THR A 1 87 ? 6.954 104.431 96.214 1.00 29.87 87 THR A O 1
ATOM 705 N N . ILE A 1 88 ? 6.260 104.539 98.350 1.00 33.15 88 ILE A N 1
ATOM 706 C CA . ILE A 1 88 ? 7.578 104.213 98.898 1.00 37.10 88 ILE A CA 1
ATOM 707 C C . ILE A 1 88 ? 8.029 102.820 98.461 1.00 28.09 88 ILE A C 1
ATOM 708 O O . ILE A 1 88 ? 9.222 102.579 98.260 1.00 27.47 88 ILE A O 1
ATOM 713 N N . PHE A 1 89 ? 7.073 101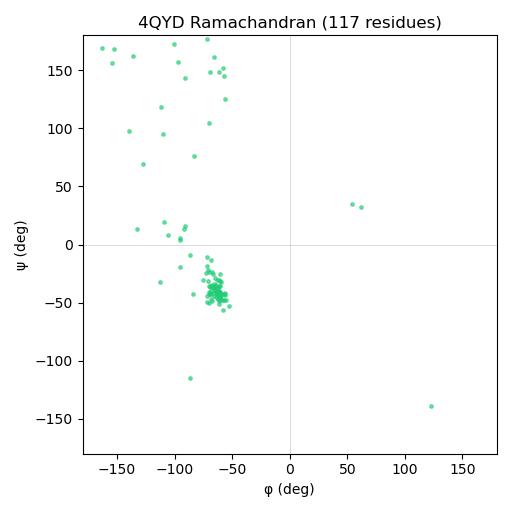.909 98.296 1.00 26.58 89 PHE A N 1
ATOM 714 C CA . PHE A 1 89 ? 7.379 100.523 97.944 1.00 24.65 89 PHE A CA 1
ATOM 715 C C . PHE A 1 89 ? 7.951 100.410 96.535 1.00 26.41 89 PHE A C 1
ATOM 716 O O . PHE A 1 89 ? 8.977 99.760 96.310 1.00 21.18 89 PHE A O 1
ATOM 724 N N . TYR A 1 90 ? 7.282 101.044 95.581 1.00 25.54 90 TYR A N 1
ATOM 725 C CA . TYR A 1 90 ? 7.744 101.030 94.196 1.00 25.06 90 TYR A CA 1
ATOM 726 C C . TYR A 1 90 ? 9.130 101.673 94.094 1.00 21.62 90 TYR A C 1
ATOM 727 O O . TYR A 1 90 ? 10.026 101.144 93.426 1.00 23.54 90 TYR A O 1
ATOM 736 N N . ARG A 1 91 ? 9.303 102.818 94.753 1.00 25.84 91 ARG A N 1
ATOM 737 C CA . ARG A 1 91 ? 10.583 103.530 94.702 1.00 31.56 91 ARG A CA 1
ATOM 738 C C . ARG A 1 91 ? 11.716 102.681 95.270 1.00 34.25 91 ARG A C 1
ATOM 739 O O . ARG A 1 91 ? 12.821 102.650 94.714 1.00 26.37 91 ARG A O 1
ATOM 747 N N . ALA A 1 92 ? 11.429 101.991 96.371 1.00 30.30 92 ALA A N 1
ATOM 748 C CA . ALA A 1 92 ? 12.375 101.058 96.985 1.00 31.91 92 ALA A CA 1
ATOM 749 C C . ALA A 1 92 ? 12.763 99.913 96.058 1.00 27.76 92 ALA A C 1
ATOM 750 O O . ALA A 1 92 ? 13.928 99.503 96.026 1.00 24.42 92 ALA A O 1
ATOM 752 N N . ALA A 1 93 ? 11.793 99.377 95.318 1.00 23.31 93 ALA A N 1
ATOM 753 C CA . ALA A 1 93 ? 1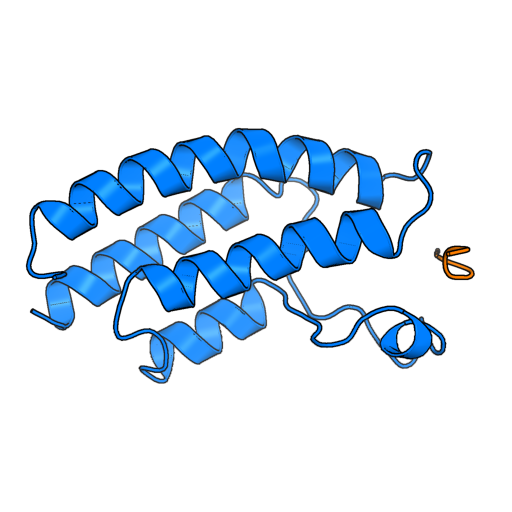2.074 98.312 94.355 1.00 23.87 93 ALA A CA 1
ATOM 754 C C . ALA A 1 93 ? 12.938 98.797 93.198 1.00 26.53 93 ALA A C 1
ATOM 755 O O . ALA A 1 93 ? 13.801 98.061 92.699 1.00 21.01 93 ALA A O 1
ATOM 757 N N . VAL A 1 94 ? 12.717 100.032 92.760 1.00 23.47 94 VAL A N 1
ATOM 758 C CA . VAL A 1 94 ? 13.559 100.591 91.710 1.00 25.43 94 VAL A CA 1
ATOM 759 C C . VAL A 1 94 ? 15.010 100.666 92.192 1.00 27.19 94 VAL A C 1
ATOM 760 O O . VAL A 1 94 ? 15.941 100.285 91.464 1.00 26.16 94 VAL A O 1
ATOM 764 N N . ARG A 1 95 ? 15.197 101.151 93.419 1.00 26.33 95 ARG A N 1
ATOM 765 C CA . ARG A 1 95 ? 16.536 101.271 93.997 1.00 29.88 95 ARG A CA 1
ATOM 766 C C . ARG A 1 95 ? 17.172 99.905 94.218 1.00 26.78 95 ARG A C 1
ATOM 767 O O . ARG A 1 95 ? 18.355 99.702 93.909 1.00 28.99 95 ARG A O 1
ATOM 775 N N . LEU A 1 96 ? 16.390 98.975 94.753 1.00 23.14 96 LEU A N 1
ATOM 776 C CA . LEU A 1 96 ? 16.890 97.633 95.026 1.00 20.62 96 LEU A CA 1
ATOM 777 C C . LEU A 1 96 ? 17.298 96.895 93.745 1.00 25.26 96 LEU A C 1
ATOM 778 O O . LEU A 1 96 ? 18.267 96.124 93.747 1.00 22.31 96 LEU A O 1
ATOM 783 N N . ARG A 1 97 ? 16.556 97.111 92.658 1.00 18.44 97 ARG A N 1
ATOM 784 C CA . ARG A 1 97 ? 16.924 96.511 91.377 1.00 21.32 97 ARG A CA 1
ATOM 785 C C . ARG A 1 97 ? 18.322 96.975 90.956 1.00 23.51 97 ARG A C 1
ATOM 786 O O . ARG A 1 97 ? 19.139 96.173 90.487 1.00 20.99 97 ARG A O 1
ATOM 794 N N . GLU A 1 98 ? 18.601 98.263 91.118 1.00 27.16 98 GLU A N 1
ATOM 795 C CA . GLU A 1 98 ? 19.910 98.773 90.714 1.00 33.01 98 GLU A CA 1
ATOM 796 C C . GLU A 1 98 ? 21.022 98.308 91.647 1.00 34.17 98 GLU A C 1
ATOM 797 O O . GLU A 1 98 ? 22.058 97.803 91.202 1.00 29.92 98 GLU A O 1
ATOM 803 N N . GLN A 1 99 ? 20.804 98.476 92.945 1.00 30.94 99 GLN A N 1
ATOM 804 C CA . GLN A 1 99 ? 21.831 98.142 93.921 1.00 35.93 99 GLN A CA 1
ATOM 805 C C . GLN A 1 99 ? 22.011 96.633 94.056 1.00 29.78 99 GLN A C 1
ATOM 806 O O . GLN A 1 99 ? 23.144 96.132 94.101 1.00 26.86 99 GLN A O 1
ATOM 812 N N . GLY A 1 100 ? 20.893 95.917 94.115 1.00 23.31 100 GLY A N 1
ATOM 813 C CA . GLY A 1 100 ? 20.905 94.465 94.187 1.00 25.64 100 GLY A CA 1
ATOM 814 C C . GLY A 1 100 ? 21.459 93.834 92.930 1.00 28.01 100 GLY A C 1
ATOM 815 O O . GLY A 1 100 ? 22.117 92.793 92.985 1.00 24.27 100 GLY A O 1
ATOM 816 N N . GLY A 1 101 ? 21.173 94.461 91.792 1.00 26.23 101 GLY A N 1
ATOM 817 C CA . GLY A 1 101 ? 21.700 94.024 90.513 1.00 29.02 101 GLY A CA 1
ATOM 818 C C . GLY A 1 101 ? 23.219 93.975 90.496 1.00 27.94 101 GLY A C 1
ATOM 819 O O . GLY A 1 101 ? 23.803 93.019 89.972 1.00 22.28 101 GLY A O 1
ATOM 820 N N . ALA A 1 102 ? 23.859 94.995 91.067 1.00 24.93 102 ALA A N 1
ATOM 821 C CA . ALA A 1 102 ? 25.319 95.025 91.164 1.00 26.26 102 ALA A CA 1
ATOM 822 C C . ALA A 1 102 ? 25.839 93.898 92.063 1.00 23.37 102 ALA A C 1
ATOM 823 O O . ALA A 1 102 ? 26.869 93.277 91.771 1.00 26.11 102 ALA A O 1
ATOM 825 N N . VAL A 1 103 ? 25.131 93.655 93.160 1.00 21.74 103 VAL A N 1
ATOM 826 C CA . VAL A 1 103 ? 25.494 92.582 94.081 1.00 27.36 103 VAL A CA 1
ATOM 827 C C . VAL A 1 103 ? 25.438 91.234 93.364 1.00 23.44 103 VAL A C 1
ATOM 828 O O . VAL A 1 103 ? 26.381 90.459 93.428 1.00 20.58 103 VAL A O 1
ATOM 832 N N . LEU A 1 104 ? 24.337 90.977 92.660 1.00 22.77 104 LEU A N 1
ATOM 833 C CA . LEU A 1 104 ? 24.161 89.718 91.945 1.00 22.01 104 LEU A CA 1
ATOM 834 C C . LEU A 1 104 ? 25.167 89.513 90.814 1.00 21.04 104 LEU A C 1
ATOM 835 O O . LEU A 1 104 ? 25.577 88.387 90.558 1.00 20.93 104 LEU A O 1
ATOM 840 N N . ARG A 1 105 ? 25.529 90.588 90.115 1.00 18.43 105 ARG A N 1
ATOM 841 C CA . ARG A 1 105 ? 26.570 90.538 89.092 1.00 24.19 105 ARG A CA 1
ATOM 842 C C . ARG A 1 105 ? 27.885 90.028 89.701 1.00 23.41 105 ARG A C 1
ATOM 843 O O . ARG A 1 105 ? 28.569 89.158 89.148 1.00 21.37 105 ARG A O 1
ATOM 851 N N . GLN A 1 106 ? 28.248 90.598 90.845 1.00 20.57 106 GLN A N 1
ATOM 852 C CA . GLN A 1 106 ? 29.497 90.242 91.504 1.00 24.40 106 GLN A CA 1
ATOM 853 C C . GLN A 1 106 ? 29.417 88.809 92.034 1.00 20.00 106 GLN A C 1
ATOM 854 O O . GLN A 1 106 ? 30.372 88.034 91.923 1.00 23.51 106 GLN A O 1
ATOM 860 N N . ALA A 1 107 ? 28.257 88.452 92.580 1.00 18.48 107 ALA A N 1
ATOM 861 C CA . ALA A 1 107 ? 28.094 87.130 93.187 1.00 23.84 107 ALA A CA 1
ATOM 862 C C . ALA A 1 107 ? 28.134 86.051 92.112 1.00 23.38 107 ALA A C 1
ATOM 863 O O . ALA A 1 107 ? 28.740 84.998 92.308 1.00 26.04 107 ALA A O 1
ATOM 865 N N . ARG A 1 108 ? 27.478 86.319 90.984 1.00 18.89 108 ARG A N 1
ATOM 866 C CA . ARG A 1 108 ? 27.518 85.400 89.847 1.00 24.25 108 ARG A CA 1
ATOM 867 C C . ARG A 1 108 ? 28.947 85.134 89.402 1.00 27.61 108 ARG A C 1
ATOM 868 O O . ARG A 1 108 ? 29.312 83.985 89.139 1.00 24.64 108 ARG A O 1
ATOM 876 N N . ARG A 1 109 ? 29.765 86.184 89.332 1.00 23.67 109 ARG A N 1
ATOM 877 C CA . ARG A 1 109 ? 31.172 86.001 88.974 1.00 25.42 109 ARG A CA 1
ATOM 878 C C . ARG A 1 109 ? 31.897 85.103 89.970 1.00 27.37 109 ARG A C 1
ATOM 879 O O . ARG A 1 109 ? 32.783 84.338 89.591 1.00 28.52 109 ARG A O 1
ATOM 887 N N . GLN A 1 110 ? 31.538 85.202 91.247 1.00 26.17 110 GLN A N 1
ATOM 888 C CA . GLN A 1 110 ? 32.150 84.342 92.269 1.00 27.87 110 GLN A CA 1
ATOM 889 C C . GLN A 1 110 ? 31.715 82.894 92.091 1.00 32.64 110 GLN A C 1
ATOM 890 O O . GLN A 1 110 ? 32.527 81.965 92.214 1.00 32.58 110 GLN A O 1
ATOM 896 N N . ALA A 1 111 ? 30.425 82.717 91.817 1.00 26.82 111 ALA A N 1
ATOM 897 C CA . ALA A 1 111 ? 29.835 81.398 91.623 1.00 32.95 111 ALA A CA 1
ATOM 898 C C . ALA A 1 111 ? 30.465 80.703 90.431 1.00 34.83 111 ALA A C 1
ATOM 899 O O . ALA A 1 111 ? 30.684 79.490 90.459 1.00 36.33 111 ALA A O 1
ATOM 901 N N . GLU A 1 112 ? 30.772 81.474 89.389 1.00 26.50 112 GLU A N 1
ATOM 902 C CA . GLU A 1 112 ? 31.475 80.928 88.227 1.00 32.21 112 GLU A CA 1
ATOM 903 C C . GLU A 1 112 ? 32.848 80.385 88.609 1.00 45.96 112 GLU A C 1
ATOM 904 O O . GLU A 1 112 ? 33.307 79.381 88.060 1.00 47.97 112 GLU A O 1
ATOM 910 N N . LYS A 1 113 ? 33.502 81.056 89.550 1.00 58.63 113 LYS A N 1
ATOM 911 C CA . LYS A 1 113 ? 34.843 80.658 89.969 1.00 61.65 113 LYS A CA 1
ATOM 912 C C . LYS A 1 113 ? 34.839 79.370 90.781 1.00 64.79 113 LYS A C 1
ATOM 913 O O . LYS A 1 113 ? 35.866 78.711 90.924 1.00 68.61 113 LYS A O 1
ATOM 919 N N . MET A 1 114 ? 33.675 79.016 91.305 1.00 65.66 114 MET A N 1
ATOM 920 C CA . MET A 1 114 ? 33.516 77.767 92.028 1.00 71.31 114 MET A CA 1
ATOM 921 C C . MET A 1 114 ? 33.195 76.624 91.076 1.00 79.93 114 MET A C 1
ATOM 922 O O . MET A 1 114 ? 34.010 76.268 90.222 1.00 79.29 114 MET A O 1
ATOM 927 N N . GLY A 1 115 ? 32.000 76.059 91.209 1.00 82.48 115 GLY A N 1
ATOM 928 C CA . GLY A 1 115 ? 31.668 74.849 90.467 1.00 88.72 115 GLY A CA 1
ATOM 929 C C . GLY A 1 115 ? 30.318 74.881 89.754 1.00 81.65 115 GLY A C 1
ATOM 930 O O . GLY A 1 115 ? 29.829 73.836 89.320 1.00 85.82 115 GLY A O 1
ATOM 931 N N . ILE A 1 116 ? 29.707 76.059 89.628 1.00 68.72 116 ILE A N 1
ATOM 932 C CA . ILE A 1 116 ? 28.461 76.142 88.873 1.00 66.52 116 ILE A CA 1
ATOM 933 C C . ILE A 1 116 ? 28.740 75.904 87.389 1.00 71.03 116 ILE A C 1
ATOM 934 O O . ILE A 1 116 ? 29.822 76.228 86.885 1.00 64.18 116 ILE A O 1
ATOM 939 N N . ASP A 1 117 ? 27.762 75.318 86.704 1.00 66.05 117 ASP A N 1
ATOM 940 C CA . ASP A 1 117 ? 27.902 74.959 85.298 1.00 69.00 117 ASP A CA 1
ATOM 941 C C . ASP A 1 117 ? 28.046 76.189 84.409 1.00 61.65 117 ASP A C 1
ATOM 942 O O . ASP A 1 117 ? 27.304 77.155 84.559 1.00 58.64 117 ASP A O 1
ATOM 947 N N . GLY B 2 3 ? -2.471 96.279 82.543 1.00 81.78 6 GLY B N 1
ATOM 948 C CA . GLY B 2 3 ? -3.155 95.788 83.735 1.00 81.75 6 GLY B CA 1
ATOM 949 C C . GLY B 2 3 ? -3.116 96.807 84.865 1.00 81.09 6 GLY B C 1
ATOM 950 O O . GLY B 2 3 ? -2.052 97.338 85.204 1.00 83.69 6 GLY B O 1
ATOM 951 N N . GLY B 2 4 ? -4.285 97.073 85.441 1.00 72.79 7 GLY B N 1
ATOM 952 C CA . GLY B 2 4 ? -4.390 97.965 86.578 1.00 65.38 7 GLY B CA 1
ATOM 953 C C . GLY B 2 4 ? -3.681 97.358 87.769 1.00 54.75 7 GLY B C 1
ATOM 954 O O . GLY B 2 4 ? -3.426 96.153 87.801 1.00 63.72 7 GLY B O 1
ATOM 955 N N . LYS B 2 5 ? -3.352 98.190 88.748 1.00 40.27 8 LYS B N 1
ATOM 956 C CA . LYS B 2 5 ? -2.669 97.710 89.939 1.00 32.42 8 LYS B CA 1
ATOM 957 C C . LYS B 2 5 ? -3.637 97.531 91.095 1.00 34.60 8 LYS B C 1
ATOM 958 O O . LYS B 2 5 ? -4.796 97.906 90.992 1.00 37.67 8 LYS B O 1
ATOM 964 N N . GLY B 2 6 ? -3.156 96.948 92.189 1.00 27.35 9 GLY B N 1
ATOM 965 C CA . GLY B 2 6 ? -3.986 96.714 93.363 1.00 31.14 9 GLY B CA 1
ATOM 966 C C . GLY B 2 6 ? -4.332 97.975 94.139 1.00 35.05 9 GLY B C 1
ATOM 967 O O . GLY B 2 6 ? -3.873 99.078 93.805 1.00 26.08 9 GLY B O 1
ATOM 968 N N . LEU B 2 7 ? -5.148 97.808 95.177 1.00 24.75 10 LEU B N 1
ATOM 969 C CA . LEU B 2 7 ? -5.548 98.915 96.042 1.00 30.23 10 LEU B CA 1
ATOM 970 C C . LEU B 2 7 ? -4.367 99.501 96.785 1.00 31.55 10 LEU B C 1
ATOM 971 O O . LEU B 2 7 ? -4.336 100.703 97.033 1.00 27.43 10 LEU B O 1
ATOM 976 N N . GLY B 2 8 ? -3.415 98.649 97.164 1.00 23.03 11 GLY B N 1
ATOM 977 C CA . GLY B 2 8 ? -2.212 99.101 97.843 1.00 26.65 11 GLY B CA 1
ATOM 978 C C . GLY B 2 8 ? -1.964 98.471 99.204 1.00 30.01 11 GLY B C 1
ATOM 979 O O . GLY B 2 8 ? -2.839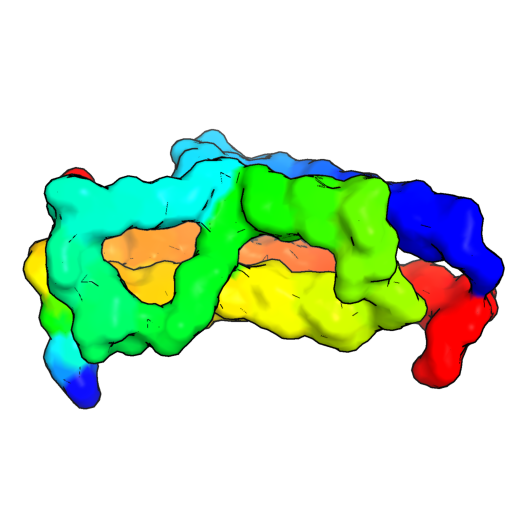 97.804 99.764 1.00 29.51 11 GLY B O 1
ATOM 992 N N . GLY B 2 10 ? -0.827 100.245 101.933 1.00 42.44 13 GLY B N 1
ATOM 993 C CA . GLY B 2 10 ? -1.002 101.180 103.034 1.00 61.63 13 GLY B CA 1
ATOM 994 C C . GLY B 2 10 ? 0.304 101.572 103.700 1.00 67.73 13 GLY B C 1
ATOM 995 O O . GLY B 2 10 ? 1.136 102.256 103.103 1.00 66.35 13 GLY B O 1
#

Foldseek 3Di:
DLPVLLVLLVVLLVQLCVLLVVCLQADWDPCVVVVCLVVFAVDTAGSVVLVVCSVVVVDPALVVSVVRVVSSLVSQCRPDDCPDPSVVSSVSSCVSSVVSSVVSVVVRVVPDHD/DDDDPDD

InterPro domains:
  IPR000313 PWWP domain [PF00855] (1087-1196)
  IPR000313 PWWP domain [PS50812] (1085-1168)
  IPR000313 PWWP domain [SM00293] (1083-1166)
  IPR001487 Bromodomain [PF00439] (638-719)
  IPR001487 Bromodomain [PR00503] (362-375)
  IPR001487 Bromodomain [PR00503] (662-678)
  IPR001487 Bromodomain [PR00503] (678-696)
  IPR001487 Bromodomain [PR00503] (696-715)
  IPR001487 Bromodomain [PS50014] (645-715)
  IPR001487 Bromodomain [SM00297] (626-734)
  IPR001965 Zinc finger, PHD-type [SM00249] (275-321)
  IPR001965 Zinc finger, PHD-type [SM00249] (385-448)
  IPR011011 Zinc finger, FYVE/PHD-type [SSF57903] (261-338)
  IPR013083 Zinc finger, RING/FYVE/PHD-type [G3DSA:3.30.40.10] (260-325)
  IPR013083 Zinc finger, RING/FYVE/PHD-type [G3DSA:3.30.40.10] (326-449)
  IPR013087 Zinc finger C2H2-type [PS00028] (23-47)
  IPR013087 Zinc finger C2H2-type [PS50157] (21-52)
  IPR018359 Bromodomain, conserved site [PS00633] (650-707)
  IPR019542 Enhancer of polycomb-like, N-terminal [PF10513] (106-255)
  IPR019786 Zinc finger, PHD-type, conserved site [PS01359] (276-320)

GO terms:
  GO:0005515 protein binding (F, IPI)
  GO:0005634 nucleus (C, IDA)
  GO:0005737 cytoplasm (C, IDA)
  GO:0045893 positive regulation of DNA-templated transcription (P, IDA)
  GO:0000123 histone acetyltransferase complex (C, IDA)
  GO:0070776 MOZ/MORF histone acetyltransferase complex (C, IDA)
  GO:0010698 acetyltransferase activator activity (F, IDA)
  GO:0005694 chromosome (C, EXP)
  GO:0005737 cytoplasm (C, EXP)
  GO:0006338 chromatin remodeling (P, IMP)
  GO:0005654 nucleoplasm (C, TAS)
  GO:0005654 nucleoplasm (C, IDA)
  GO:0006355 regulation of DNA-templated transcription (P, IDA)
  GO:0043995 histone H4K5 acetyltransferase activity (F, IDA)
  GO:0043996 histone H4K8 acetyltransferase activity (F, IDA)
  GO:0043997 histone H4K12 acetyltransferase activity (F, IDA)

Secondary structure (DSSP, 8-state):
-HHHHHHHHHHHHHHHHHH-TT-TTSS---TTT-TTHHHH-SS---HHHHHHHHHTT---SHHHHHHHHHHHHHHHHHHS-TTSHHHHHHHHHHHHHHHHHHHHHHHHHHTT--/-------

Sequence (121 aa):
QLTPFLILLRKTLEQLQEKDTGNIFSEPVPLSEVPDYLDHIKKPMDFFTMKQNLEAYRYLNFDDFEEDFNLIVSNCLKYNAKDTIFYRAAVRLREQGGAVLRQARRQAEKMGIDGGKGLGG